Protein AF-A0A3Q9VHF7-F1 (afdb_monomer_lite)

Secondary structure (DSSP, 8-state):
----S--SS--HHHHHHHHHHHSTT--EEEEEETTTTHHHHHHHHHS--SSPPSEEEEEE-HHHHHH-SHHHHHHHHHT-

Organism: NCBI:txid89479

InterPro domains:
  IPR050152 ChlB/BchB/BchZ [PTHR33712] (1-80)

Radius of gyration: 14.41 Å; chains: 1; bounding box: 30×35×35 Å

Sequence (80 aa):
MKLAYWMYAGPAHIGTLRVASSFKNVHAIMHAPLGDDYFNVMRSMLERERDFTAATTSIVDRHVLARGSQERVVDNILRK

Foldseek 3Di:
DDDDDDDPDDDPVLVVLVVQQVDPPRAAEAAEAPPPVCSQVCCCPVVVDPDGRRYYYLHDDPVCVVPNSVVSSVVVVVVD

pLDDT: mean 95.67, std 2.92, range [82.94, 98.19]

Structure (mmCIF, N/CA/C/O backbone):
data_AF-A0A3Q9VHF7-F1
#
_entry.id   AF-A0A3Q9VHF7-F1
#
loop_
_atom_site.group_PDB
_atom_site.id
_atom_site.type_symbol
_atom_site.label_atom_id
_atom_site.label_alt_id
_atom_site.label_comp_id
_atom_site.label_asym_id
_atom_site.label_entity_id
_atom_site.label_seq_id
_atom_site.pdbx_PDB_ins_code
_atom_site.Cartn_x
_atom_site.Cartn_y
_atom_site.Cartn_z
_atom_site.occupancy
_atom_site.B_iso_or_equiv
_atom_site.auth_seq_id
_atom_site.auth_comp_id
_atom_site.auth_asym_id
_atom_site.auth_atom_id
_atom_site.pdbx_PDB_model_num
ATOM 1 N N . MET A 1 1 ? 13.071 19.219 -13.730 1.00 92.19 1 MET A N 1
ATOM 2 C CA . MET A 1 1 ? 13.111 18.630 -12.369 1.00 92.19 1 MET A CA 1
ATOM 3 C C . MET A 1 1 ? 13.005 19.747 -11.339 1.00 92.19 1 MET A C 1
ATOM 5 O O . MET A 1 1 ? 13.348 20.873 -11.678 1.00 92.19 1 MET A O 1
ATOM 9 N N . LYS A 1 2 ? 12.509 19.466 -10.127 1.00 95.56 2 LYS A N 1
ATOM 10 C CA . LYS A 1 2 ? 12.408 20.438 -9.024 1.00 95.56 2 LYS A CA 1
ATOM 11 C C . LYS A 1 2 ? 13.091 19.850 -7.793 1.00 95.56 2 LYS A C 1
ATOM 13 O O . LYS A 1 2 ? 12.837 18.693 -7.473 1.00 95.56 2 LYS A O 1
ATOM 18 N N . LEU A 1 3 ? 13.943 20.628 -7.132 1.00 97.31 3 LEU A N 1
ATOM 19 C CA . LEU A 1 3 ? 14.533 20.234 -5.857 1.00 97.31 3 LEU A CA 1
ATOM 20 C C . LEU A 1 3 ? 13.528 20.535 -4.742 1.00 97.31 3 LEU A C 1
ATOM 22 O O . LEU A 1 3 ? 13.107 21.679 -4.587 1.00 97.31 3 LEU A O 1
ATOM 26 N N . ALA A 1 4 ? 13.129 19.510 -3.995 1.00 97.31 4 ALA A N 1
ATOM 27 C CA . ALA A 1 4 ? 12.224 19.630 -2.859 1.00 97.31 4 ALA A CA 1
ATOM 28 C C . ALA A 1 4 ? 12.539 18.534 -1.838 1.00 97.31 4 ALA A C 1
ATOM 30 O O . ALA A 1 4 ? 12.858 17.410 -2.216 1.00 97.31 4 ALA A O 1
ATOM 31 N N . TYR A 1 5 ? 12.425 18.869 -0.556 1.00 97.56 5 TYR A N 1
ATOM 32 C CA . TYR A 1 5 ? 12.535 17.918 0.556 1.00 97.56 5 TYR A CA 1
ATOM 33 C C . TYR A 1 5 ? 11.215 17.782 1.332 1.00 97.56 5 TYR A C 1
ATOM 35 O O . TYR A 1 5 ? 11.064 16.875 2.143 1.00 97.56 5 TYR A O 1
ATOM 43 N N . TRP A 1 6 ? 10.263 18.692 1.097 1.00 97.88 6 TRP A N 1
ATOM 44 C CA . TRP A 1 6 ? 8.976 18.753 1.778 1.00 97.88 6 TRP A CA 1
ATOM 45 C C . TRP A 1 6 ? 7.842 18.921 0.772 1.00 97.88 6 TRP A C 1
ATOM 47 O O . TRP A 1 6 ? 7.969 19.651 -0.21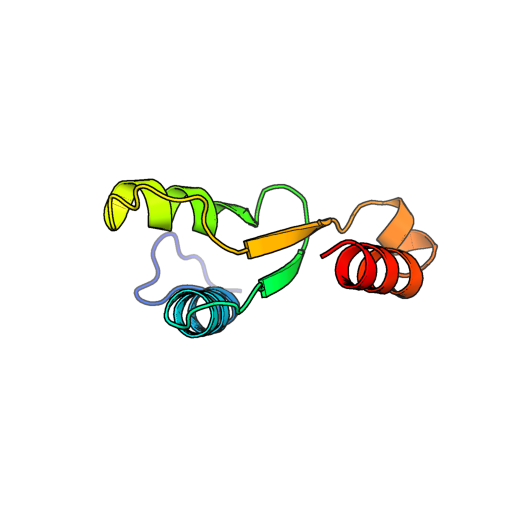4 1.00 97.88 6 TRP A O 1
ATOM 57 N N . MET A 1 7 ? 6.717 18.267 1.048 1.00 97.94 7 MET A N 1
ATOM 58 C CA . MET A 1 7 ? 5.489 18.361 0.268 1.00 97.94 7 MET A CA 1
ATOM 59 C C . MET A 1 7 ? 4.301 18.447 1.223 1.00 97.94 7 MET A C 1
ATOM 61 O O . MET A 1 7 ? 4.225 17.695 2.188 1.00 97.94 7 MET A O 1
ATOM 65 N N . TYR A 1 8 ? 3.354 19.346 0.943 1.00 97.88 8 TYR A N 1
ATOM 66 C CA . TYR A 1 8 ? 2.132 19.475 1.748 1.00 97.88 8 TYR A CA 1
ATOM 67 C C . TYR A 1 8 ? 1.164 18.300 1.566 1.00 97.88 8 TYR A C 1
ATOM 69 O O . TYR A 1 8 ? 0.416 17.971 2.480 1.00 97.88 8 TYR A O 1
ATOM 77 N N . ALA A 1 9 ? 1.163 17.682 0.383 1.00 97.94 9 ALA A N 1
ATOM 78 C CA . ALA A 1 9 ? 0.286 16.573 0.039 1.00 97.94 9 ALA A CA 1
ATOM 79 C C . ALA A 1 9 ? 1.114 15.362 -0.400 1.00 97.94 9 ALA A C 1
ATOM 81 O O . ALA A 1 9 ? 2.082 15.505 -1.149 1.00 97.94 9 ALA A O 1
ATOM 82 N N . GLY A 1 10 ? 0.718 14.178 0.071 1.00 95.69 10 GLY A N 1
ATOM 83 C CA . GLY A 1 10 ? 1.315 12.907 -0.332 1.00 95.69 10 GLY A CA 1
ATOM 84 C C . GLY A 1 10 ? 0.933 12.490 -1.761 1.00 95.69 10 GLY A C 1
ATOM 85 O O . GLY A 1 10 ? 0.101 13.136 -2.404 1.00 95.69 10 GLY A O 1
ATOM 86 N N . PRO A 1 11 ? 1.521 11.397 -2.271 1.00 97.81 11 PRO A N 1
ATOM 87 C CA . PRO A 1 11 ? 1.204 10.876 -3.596 1.00 97.81 11 PRO A CA 1
ATOM 88 C C . PRO A 1 11 ? -0.239 10.351 -3.673 1.00 97.81 11 PRO A C 1
ATOM 90 O O . PRO A 1 11 ? -0.836 9.961 -2.669 1.00 97.81 11 PRO A O 1
ATOM 93 N N . ALA A 1 12 ? -0.794 10.302 -4.888 1.00 98.19 12 ALA A N 1
ATOM 94 C CA . ALA A 1 12 ? -2.209 9.996 -5.125 1.00 98.19 12 ALA A CA 1
ATOM 95 C C . ALA A 1 12 ? -2.682 8.674 -4.487 1.00 98.19 12 ALA A C 1
ATOM 97 O O . ALA A 1 12 ? -3.790 8.612 -3.956 1.00 98.19 12 ALA A O 1
ATOM 98 N N . HIS A 1 13 ? -1.832 7.641 -4.474 1.00 97.38 13 HIS A N 1
ATOM 99 C CA . HIS A 1 13 ? -2.178 6.333 -3.911 1.00 97.38 13 HIS A CA 1
ATOM 100 C C . HIS A 1 13 ? -2.479 6.384 -2.405 1.00 97.38 13 HIS A C 1
ATOM 102 O O . HIS A 1 13 ? -3.314 5.616 -1.935 1.00 97.38 13 HIS A O 1
ATOM 108 N N . ILE A 1 14 ? -1.891 7.322 -1.649 1.00 97.56 14 ILE A N 1
ATOM 109 C CA . ILE A 1 14 ? -2.217 7.505 -0.225 1.00 97.56 14 ILE A CA 1
ATOM 110 C C . ILE A 1 14 ? -3.676 7.939 -0.059 1.00 97.56 14 ILE A C 1
ATOM 112 O O . ILE A 1 14 ? -4.344 7.505 0.876 1.00 97.56 14 ILE A O 1
ATOM 116 N N . GLY A 1 15 ? -4.209 8.739 -0.986 1.00 97.75 15 GLY A N 1
ATOM 117 C CA . GLY A 1 15 ? -5.627 9.100 -1.003 1.00 97.75 15 GLY A CA 1
ATOM 118 C C . GLY A 1 15 ? -6.528 7.880 -1.193 1.00 97.75 15 GLY A C 1
ATOM 119 O O . GLY A 1 15 ? -7.442 7.662 -0.400 1.00 97.75 15 GLY A O 1
ATOM 120 N N . THR A 1 16 ? -6.235 7.041 -2.190 1.00 97.94 16 THR A N 1
ATOM 121 C CA . THR A 1 16 ? -6.994 5.806 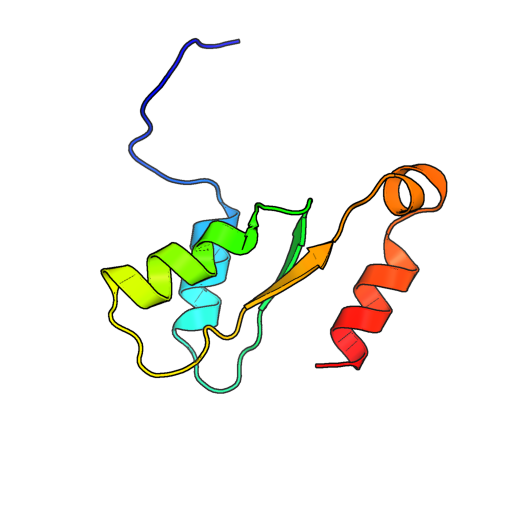-2.448 1.00 97.94 16 THR A CA 1
ATOM 122 C C . THR A 1 16 ? -6.936 4.844 -1.262 1.00 97.94 16 THR A C 1
ATOM 124 O O . THR A 1 16 ? -7.966 4.303 -0.862 1.00 97.94 16 THR A O 1
ATOM 127 N N . LEU A 1 17 ? -5.757 4.674 -0.658 1.00 97.75 17 LEU A N 1
ATOM 128 C CA . LEU A 1 17 ? -5.571 3.820 0.514 1.00 97.75 17 LEU A CA 1
ATOM 129 C C . LEU A 1 17 ? -6.348 4.328 1.728 1.00 97.75 17 LEU A C 1
ATOM 131 O O . LEU A 1 17 ? -6.947 3.511 2.421 1.00 97.75 17 LEU A O 1
ATOM 135 N N . ARG A 1 18 ? -6.410 5.648 1.955 1.00 97.44 18 ARG A N 1
ATOM 136 C CA . ARG A 1 18 ? -7.248 6.252 3.008 1.00 97.44 18 ARG A CA 1
ATOM 137 C C . ARG A 1 18 ? -8.733 5.976 2.789 1.00 97.44 18 ARG A C 1
ATOM 139 O O . ARG A 1 18 ? -9.423 5.620 3.738 1.00 97.44 18 ARG A O 1
ATOM 146 N N . VAL A 1 19 ? -9.215 6.098 1.551 1.00 97.81 19 VAL A N 1
ATOM 147 C CA . VAL A 1 19 ? -10.616 5.800 1.217 1.00 97.81 19 VAL A CA 1
ATOM 148 C C . VAL A 1 19 ? -10.915 4.319 1.448 1.00 97.81 19 VAL A C 1
ATOM 150 O O . VAL A 1 19 ? -11.833 4.005 2.199 1.00 97.81 19 VAL A O 1
ATOM 153 N N . ALA A 1 20 ? -10.113 3.405 0.898 1.00 97.69 20 ALA A N 1
ATOM 154 C CA . ALA A 1 20 ? -10.307 1.964 1.091 1.00 97.69 20 ALA A CA 1
ATOM 155 C C . ALA A 1 20 ? -10.288 1.575 2.580 1.00 97.69 20 ALA A C 1
ATOM 157 O O . ALA A 1 20 ? -11.166 0.868 3.059 1.00 97.69 20 ALA A O 1
ATOM 158 N N . SER A 1 21 ? -9.335 2.140 3.319 1.00 96.56 21 SER A N 1
ATOM 159 C CA . SER A 1 21 ? -9.133 1.955 4.757 1.00 96.56 21 SER A CA 1
ATOM 160 C C . SER A 1 21 ? -10.296 2.402 5.643 1.00 96.56 21 SER A C 1
ATOM 162 O O . SER A 1 21 ? -10.406 1.933 6.776 1.00 96.56 21 SER A O 1
ATOM 164 N N . SER A 1 22 ? -11.127 3.324 5.156 1.00 96.25 22 SER A N 1
ATOM 165 C CA . SER A 1 22 ? -12.266 3.872 5.900 1.00 96.25 22 SER A CA 1
ATOM 166 C C . SER A 1 22 ? -13.525 3.001 5.821 1.00 96.25 22 SER A C 1
ATOM 168 O O . SER A 1 22 ? -14.428 3.143 6.647 1.00 96.25 22 SER A O 1
ATOM 170 N N . PHE A 1 23 ? -13.579 2.071 4.864 1.00 97.88 23 PHE A N 1
ATOM 171 C CA . PHE A 1 23 ? -14.667 1.110 4.734 1.00 97.88 23 PHE A CA 1
ATOM 172 C C . PHE A 1 23 ? -14.350 -0.191 5.476 1.00 97.88 23 PHE A C 1
ATOM 174 O O . PHE A 1 23 ? -13.200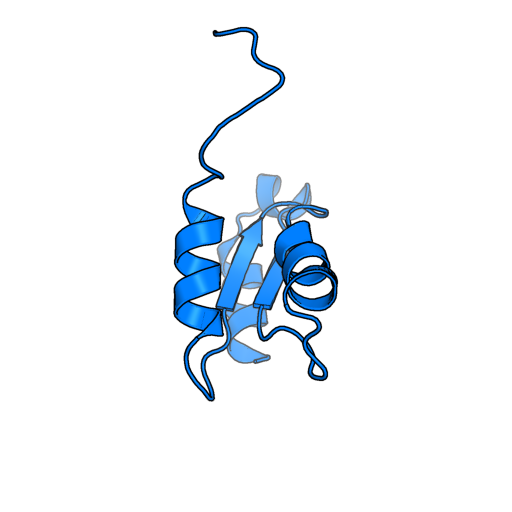 -0.602 5.612 1.00 97.88 23 PHE A O 1
ATOM 181 N N . LYS A 1 24 ? -15.399 -0.879 5.932 1.00 95.75 24 LYS A N 1
ATOM 182 C CA . LYS A 1 24 ? -15.276 -2.240 6.467 1.00 95.75 24 LYS A CA 1
ATOM 183 C C . LYS A 1 24 ? -15.282 -3.244 5.319 1.00 95.75 24 LYS A C 1
ATOM 185 O O . LYS A 1 24 ? -16.016 -3.055 4.352 1.00 95.75 24 LYS A O 1
ATOM 190 N N . ASN A 1 25 ? -14.520 -4.328 5.464 1.00 95.75 25 ASN A N 1
ATOM 191 C CA . ASN A 1 25 ? -14.430 -5.422 4.486 1.00 95.75 25 ASN A CA 1
ATOM 192 C C . ASN A 1 25 ? -13.956 -4.983 3.087 1.00 95.75 25 ASN A C 1
ATOM 194 O O . ASN A 1 25 ? -14.314 -5.600 2.088 1.00 95.75 25 ASN A O 1
ATOM 198 N N . VAL A 1 26 ? -13.146 -3.924 3.012 1.00 97.56 26 VAL A N 1
ATOM 199 C CA . VAL A 1 26 ? -12.463 -3.501 1.785 1.00 97.56 26 VAL A CA 1
ATOM 200 C C . VAL A 1 26 ? -10.966 -3.691 1.990 1.00 97.56 26 VAL A C 1
ATOM 202 O O . VAL A 1 26 ? -10.387 -3.107 2.904 1.00 97.56 26 VAL A O 1
ATOM 205 N N . HIS A 1 27 ? -10.342 -4.509 1.140 1.00 97.56 27 HIS A N 1
ATOM 206 C CA . HIS A 1 27 ? -8.900 -4.750 1.162 1.00 97.56 27 HIS A CA 1
ATOM 207 C C . HIS A 1 27 ? -8.246 -4.112 -0.060 1.00 97.56 27 HIS A C 1
ATOM 209 O O . HIS A 1 27 ? -8.612 -4.408 -1.197 1.00 97.56 27 HIS A O 1
ATOM 215 N N . ALA A 1 28 ? -7.278 -3.229 0.163 1.00 97.56 28 ALA A N 1
ATOM 216 C CA . ALA A 1 28 ? -6.552 -2.582 -0.919 1.00 97.56 28 ALA A CA 1
ATOM 217 C C . ALA A 1 28 ? -5.315 -3.395 -1.317 1.00 97.56 28 ALA A C 1
ATOM 219 O O . ALA A 1 28 ? -4.533 -3.820 -0.465 1.00 97.56 28 ALA A O 1
ATOM 220 N N . ILE A 1 29 ? -5.095 -3.555 -2.622 1.00 97.31 29 ILE A N 1
ATOM 221 C CA . ILE A 1 29 ? -3.859 -4.131 -3.158 1.00 97.31 29 ILE A CA 1
ATOM 222 C C . ILE A 1 29 ? -3.162 -3.086 -4.017 1.00 97.31 29 ILE A C 1
ATOM 224 O O . ILE A 1 29 ? -3.725 -2.594 -4.993 1.00 97.31 29 ILE A O 1
ATOM 228 N N . MET A 1 30 ? -1.932 -2.743 -3.649 1.00 97.12 30 MET A N 1
ATOM 229 C CA . MET A 1 30 ? -1.129 -1.746 -4.346 1.00 97.12 30 MET A CA 1
ATOM 230 C C . MET A 1 30 ? -0.044 -2.424 -5.174 1.00 97.12 30 MET A C 1
ATOM 232 O O . MET A 1 30 ? 0.765 -3.182 -4.649 1.00 97.12 30 MET A O 1
ATOM 236 N N . HIS A 1 31 ? 0.006 -2.134 -6.470 1.00 96.69 31 HIS A N 1
ATOM 237 C CA . HIS A 1 31 ? 1.102 -2.585 -7.315 1.00 96.69 31 HIS A CA 1
ATOM 238 C C . HIS A 1 31 ? 2.276 -1.607 -7.221 1.00 96.69 31 HIS A C 1
ATOM 240 O O . HIS A 1 31 ? 2.258 -0.558 -7.862 1.00 96.69 31 HIS A O 1
ATOM 246 N N . ALA A 1 32 ? 3.265 -1.927 -6.388 1.00 97.12 32 ALA A N 1
ATOM 247 C CA . ALA A 1 32 ? 4.377 -1.029 -6.088 1.00 97.12 32 ALA A CA 1
ATOM 248 C C . ALA A 1 32 ? 5.656 -1.795 -5.704 1.00 97.12 32 ALA A C 1
ATOM 250 O O . ALA A 1 32 ? 5.581 -2.984 -5.379 1.00 97.12 32 ALA A O 1
ATOM 251 N N . PRO A 1 33 ? 6.836 -1.151 -5.745 1.00 96.75 33 PRO A N 1
ATOM 252 C CA . PRO A 1 33 ? 8.076 -1.720 -5.227 1.00 96.75 33 PRO A CA 1
ATOM 253 C C . PRO A 1 33 ? 8.020 -2.018 -3.723 1.00 96.75 33 PRO A C 1
ATOM 255 O O . PRO A 1 33 ? 7.154 -1.542 -2.988 1.00 96.75 33 PRO A O 1
ATOM 258 N N . LEU A 1 34 ? 8.985 -2.809 -3.256 1.00 96.31 34 LEU A N 1
ATOM 259 C CA . LEU A 1 34 ? 9.175 -3.054 -1.828 1.00 96.31 34 LEU A CA 1
ATOM 260 C C . LEU A 1 34 ? 9.510 -1.740 -1.099 1.00 96.31 34 LEU A C 1
ATOM 262 O O . LEU A 1 34 ? 10.422 -1.030 -1.517 1.00 96.31 34 LEU A O 1
ATOM 266 N N . GLY A 1 35 ? 8.811 -1.460 0.003 1.00 96.81 35 GLY A N 1
ATOM 267 C CA . GLY A 1 35 ? 8.991 -0.256 0.825 1.00 96.81 35 GLY A CA 1
ATOM 268 C C . GLY A 1 35 ? 7.905 0.807 0.638 1.00 96.81 35 GLY A C 1
ATOM 269 O O . GLY A 1 35 ? 7.707 1.636 1.525 1.00 96.81 35 GLY A O 1
ATOM 270 N N . ASP A 1 36 ? 7.136 0.753 -0.454 1.00 97.56 36 ASP A N 1
ATOM 271 C CA . ASP A 1 36 ? 6.006 1.670 -0.665 1.00 97.56 36 ASP A CA 1
ATOM 272 C C . ASP A 1 36 ? 4.812 1.362 0.269 1.00 97.56 36 ASP A C 1
ATOM 274 O O . ASP A 1 36 ? 3.863 2.137 0.355 1.00 97.56 36 ASP A O 1
ATOM 278 N N . ASP A 1 37 ? 4.863 0.274 1.043 1.00 97.25 37 ASP A N 1
ATOM 279 C CA . ASP A 1 37 ? 3.878 -0.112 2.063 1.00 97.25 37 ASP A CA 1
ATOM 280 C C . ASP A 1 37 ? 3.961 0.698 3.373 1.00 97.25 37 ASP A C 1
ATOM 282 O O . ASP A 1 37 ? 3.254 0.395 4.340 1.00 97.25 37 ASP A O 1
ATOM 286 N N . TYR A 1 38 ? 4.748 1.780 3.400 1.00 97.44 38 TYR A N 1
ATOM 287 C CA . TYR A 1 38 ? 4.878 2.694 4.544 1.00 97.44 38 TYR A CA 1
ATOM 288 C C . TYR A 1 38 ? 3.542 3.297 5.020 1.00 97.44 38 TYR A C 1
ATOM 290 O O . TYR A 1 38 ? 3.444 3.750 6.162 1.00 97.44 38 TYR A O 1
ATOM 298 N N . PHE A 1 39 ? 2.487 3.256 4.196 1.00 97.75 39 PHE A N 1
ATOM 299 C CA . PHE A 1 39 ? 1.121 3.589 4.613 1.00 97.75 39 PHE A CA 1
ATOM 300 C C . PHE A 1 39 ? 0.663 2.785 5.837 1.00 97.75 39 PHE A C 1
ATOM 302 O O . PHE A 1 39 ? 0.044 3.354 6.736 1.00 97.75 39 PHE A O 1
ATOM 309 N N . ASN A 1 40 ? 1.020 1.502 5.919 1.00 97.62 40 ASN A N 1
ATOM 310 C CA . ASN A 1 40 ? 0.652 0.648 7.048 1.00 97.62 40 ASN A CA 1
ATOM 311 C C . ASN A 1 40 ? 1.282 1.144 8.356 1.00 97.62 40 ASN A C 1
ATOM 313 O O . ASN A 1 40 ? 0.626 1.139 9.394 1.00 97.62 40 ASN A O 1
ATOM 317 N N . VAL A 1 41 ? 2.531 1.617 8.294 1.00 97.69 41 VAL A N 1
ATOM 318 C CA . VAL A 1 41 ? 3.238 2.200 9.444 1.00 97.69 41 VAL A CA 1
ATOM 319 C C . VAL A 1 41 ? 2.615 3.535 9.835 1.00 97.69 41 VAL A C 1
ATOM 321 O O . VAL A 1 41 ? 2.347 3.765 11.010 1.00 97.69 41 VAL A O 1
ATOM 324 N N . MET A 1 42 ? 2.345 4.417 8.868 1.00 97.31 42 MET A N 1
ATOM 325 C CA . MET A 1 42 ? 1.704 5.702 9.163 1.00 97.31 42 MET A CA 1
ATOM 326 C C . MET A 1 42 ? 0.343 5.502 9.828 1.00 97.31 42 MET A C 1
ATOM 328 O O . MET A 1 42 ? 0.053 6.156 10.827 1.00 97.31 42 MET A O 1
ATOM 332 N N . ARG A 1 43 ? -0.477 4.589 9.301 1.00 96.75 43 ARG A N 1
ATOM 333 C CA . ARG A 1 43 ? -1.825 4.354 9.811 1.00 96.75 43 ARG A CA 1
ATOM 334 C C . ARG A 1 43 ? -1.809 3.758 11.215 1.00 96.75 43 ARG A C 1
ATOM 336 O O . ARG A 1 43 ? -2.423 4.322 12.115 1.00 96.75 43 ARG A O 1
ATOM 343 N N . SER A 1 44 ? -1.072 2.668 11.421 1.00 97.44 44 SER A N 1
ATOM 344 C CA . SER A 1 44 ? -1.008 2.015 12.733 1.00 97.44 44 SER A CA 1
ATOM 345 C C . SER A 1 44 ? -0.460 2.946 13.815 1.00 97.44 44 SER A C 1
ATOM 347 O O . SER A 1 44 ? -0.989 2.976 14.923 1.00 97.44 44 SER A O 1
ATOM 349 N N . MET A 1 45 ? 0.549 3.759 13.492 1.00 97.94 45 MET A N 1
ATOM 350 C CA . MET A 1 45 ? 1.201 4.627 14.473 1.00 97.94 45 MET A CA 1
ATOM 351 C C . MET A 1 45 ? 0.414 5.915 14.735 1.00 97.94 45 MET A C 1
ATOM 353 O O . MET A 1 45 ? 0.233 6.293 15.893 1.00 97.94 45 MET A O 1
ATOM 357 N N . LEU A 1 46 ? -0.058 6.599 13.687 1.00 97.56 46 LEU A N 1
ATOM 358 C CA . LEU A 1 46 ? -0.694 7.916 13.821 1.00 97.56 46 LEU A CA 1
ATOM 359 C C . LEU A 1 46 ? -2.182 7.820 14.167 1.00 97.56 46 LEU A C 1
ATOM 361 O O . LEU A 1 46 ? -2.659 8.609 14.980 1.00 97.56 46 LEU A O 1
ATOM 365 N N . GLU A 1 47 ? -2.910 6.852 13.601 1.00 96.88 47 GLU A N 1
ATOM 366 C CA . GLU A 1 47 ? -4.319 6.608 13.958 1.00 96.88 47 GLU A CA 1
ATOM 367 C C . GLU A 1 47 ? -4.449 5.702 15.192 1.00 96.88 47 GLU A C 1
ATOM 369 O O . GLU A 1 47 ? -5.539 5.571 15.746 1.00 96.88 47 GLU A O 1
ATOM 374 N N . ARG A 1 48 ? -3.334 5.120 15.667 1.00 96.94 48 ARG A N 1
ATOM 375 C CA . ARG A 1 48 ? -3.290 4.170 16.794 1.00 96.94 48 ARG A CA 1
ATOM 376 C C . ARG A 1 48 ? -4.245 2.993 16.588 1.00 96.94 48 ARG A C 1
ATOM 378 O O . ARG A 1 48 ? -4.898 2.541 17.533 1.00 96.94 48 ARG A O 1
ATOM 385 N N . GLU A 1 49 ? -4.324 2.532 15.342 1.00 94.62 49 GLU A N 1
ATOM 386 C CA . GLU A 1 49 ? -5.185 1.428 14.936 1.00 94.62 49 GLU A CA 1
ATOM 387 C C . GLU A 1 49 ? -4.783 0.147 15.676 1.00 94.62 49 GLU A C 1
ATOM 389 O O . GLU A 1 49 ? -3.594 -0.164 15.807 1.00 94.62 49 GLU A O 1
ATOM 394 N N . ARG A 1 50 ? -5.77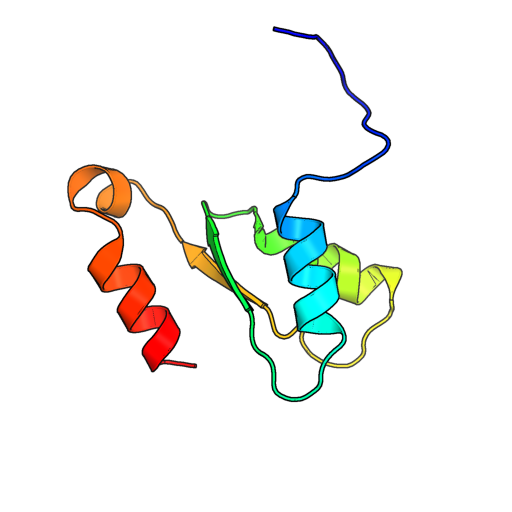7 -0.577 16.200 1.00 95.19 50 ARG A N 1
ATOM 395 C CA . ARG A 1 50 ? -5.538 -1.830 16.938 1.00 95.19 50 ARG A CA 1
ATOM 396 C C . ARG A 1 50 ? -5.433 -3.024 16.000 1.00 95.19 50 ARG A C 1
ATOM 398 O O . ARG A 1 50 ? -4.729 -3.980 16.317 1.00 95.19 50 ARG A O 1
ATOM 405 N N . ASP A 1 51 ? -6.127 -2.947 14.872 1.00 95.31 51 ASP A N 1
ATOM 406 C CA . ASP A 1 51 ? -6.166 -3.996 13.866 1.00 95.31 51 ASP A CA 1
ATOM 407 C C . ASP A 1 51 ? -5.095 -3.795 12.782 1.00 95.31 51 ASP A C 1
ATOM 409 O O . ASP A 1 51 ? -4.509 -2.722 12.607 1.00 95.31 51 ASP A O 1
ATOM 413 N N . PHE A 1 52 ? -4.826 -4.847 12.008 1.00 95.75 52 PHE A N 1
ATOM 414 C CA . PHE A 1 52 ? -3.958 -4.717 10.842 1.00 95.75 52 PHE A CA 1
ATOM 415 C C . PHE A 1 52 ? -4.615 -3.835 9.779 1.00 95.75 52 PHE A C 1
ATOM 417 O O . PHE A 1 52 ? -5.789 -3.990 9.446 1.00 95.75 52 PHE A O 1
ATOM 424 N N . THR A 1 53 ? -3.827 -2.941 9.185 1.00 95.88 53 THR A N 1
ATOM 425 C CA . THR A 1 53 ? -4.290 -2.144 8.047 1.00 95.88 53 THR A CA 1
ATOM 426 C C . THR A 1 53 ? -4.604 -3.065 6.865 1.00 95.88 53 THR A C 1
ATOM 428 O O . THR A 1 53 ? -3.746 -3.831 6.427 1.00 95.88 53 THR A O 1
ATOM 431 N N . ALA A 1 54 ? -5.827 -2.974 6.331 1.00 96.12 54 ALA A N 1
ATOM 432 C CA . ALA A 1 54 ? -6.316 -3.760 5.194 1.00 96.12 54 ALA A CA 1
ATOM 433 C C . ALA A 1 54 ? -5.730 -3.279 3.848 1.00 96.12 54 ALA A C 1
ATOM 435 O O . ALA A 1 54 ? -6.448 -2.900 2.922 1.00 96.12 54 ALA A O 1
ATOM 436 N N . ALA A 1 55 ? -4.399 -3.249 3.757 1.00 96.75 55 ALA A N 1
ATOM 437 C CA . ALA A 1 55 ? -3.652 -2.908 2.557 1.00 96.75 55 ALA A CA 1
ATOM 438 C C . ALA A 1 55 ? -2.461 -3.861 2.372 1.00 96.75 55 ALA A C 1
ATOM 440 O O . ALA A 1 55 ? -1.749 -4.202 3.318 1.00 96.75 55 ALA A O 1
ATOM 441 N N . THR A 1 56 ? -2.237 -4.327 1.146 1.00 97.44 56 THR A N 1
ATOM 442 C CA . THR A 1 56 ? -1.127 -5.227 0.795 1.00 97.44 56 THR A CA 1
ATOM 443 C C . THR A 1 56 ? -0.450 -4.772 -0.487 1.00 97.44 56 THR A C 1
ATOM 445 O O . THR A 1 56 ? -1.111 -4.350 -1.430 1.00 97.44 56 THR A O 1
ATOM 448 N N . THR A 1 57 ? 0.871 -4.900 -0.553 1.00 96.94 57 THR A N 1
ATOM 449 C CA . THR A 1 57 ? 1.632 -4.559 -1.758 1.00 96.94 57 THR A CA 1
ATOM 450 C C . THR A 1 57 ? 1.855 -5.793 -2.629 1.00 96.94 57 THR A C 1
ATOM 452 O O . THR A 1 57 ? 2.491 -6.760 -2.210 1.00 96.94 57 THR A O 1
ATOM 455 N N . SER A 1 58 ? 1.369 -5.753 -3.869 1.00 96.62 58 SER A N 1
ATOM 456 C CA . SER A 1 58 ? 1.770 -6.670 -4.938 1.00 96.62 58 SER A CA 1
ATOM 457 C C . SER A 1 58 ? 3.108 -6.204 -5.510 1.00 96.62 58 SER A C 1
ATOM 459 O O . SER A 1 58 ? 3.152 -5.381 -6.431 1.00 96.62 58 SER A O 1
ATOM 461 N N . ILE A 1 59 ? 4.187 -6.727 -4.921 1.00 96.12 59 ILE A N 1
ATOM 462 C CA . ILE A 1 59 ? 5.566 -6.260 -5.117 1.00 96.12 59 ILE A CA 1
ATOM 463 C C . ILE A 1 59 ? 5.977 -6.253 -6.595 1.00 96.12 59 ILE A C 1
ATOM 465 O O . ILE A 1 59 ? 5.898 -7.274 -7.282 1.00 96.12 59 ILE A O 1
ATOM 469 N N . VAL A 1 60 ? 6.495 -5.110 -7.040 1.00 96.06 60 VAL A N 1
ATOM 470 C CA . VAL A 1 60 ? 7.232 -4.941 -8.296 1.00 96.06 60 VAL A CA 1
ATOM 471 C C . VAL A 1 60 ? 8.707 -5.214 -8.028 1.00 96.06 60 VAL A C 1
ATOM 473 O O . VAL A 1 60 ? 9.376 -4.442 -7.345 1.00 96.06 60 VAL A O 1
ATOM 476 N N . ASP A 1 61 ? 9.221 -6.312 -8.571 1.00 94.50 61 ASP A N 1
ATOM 477 C CA . ASP A 1 61 ? 10.641 -6.653 -8.530 1.00 94.50 61 ASP A CA 1
ATOM 478 C C . ASP A 1 61 ? 11.242 -6.715 -9.945 1.00 94.50 61 ASP A C 1
ATOM 480 O O . ASP A 1 61 ? 10.574 -6.476 -10.954 1.00 94.50 61 ASP A O 1
ATOM 484 N N . ARG A 1 62 ? 12.528 -7.072 -10.037 1.00 95.00 62 ARG A N 1
ATOM 485 C CA . ARG A 1 62 ? 13.224 -7.213 -11.326 1.00 95.00 62 ARG A CA 1
ATOM 486 C C . ARG A 1 62 ? 12.569 -8.218 -12.281 1.00 95.00 62 ARG A C 1
ATOM 488 O O . ARG A 1 62 ? 12.754 -8.101 -13.487 1.00 95.00 62 ARG A O 1
ATOM 495 N N . HIS A 1 63 ? 11.846 -9.214 -11.767 1.00 93.44 63 HIS A N 1
ATOM 496 C CA . HIS A 1 63 ? 11.189 -10.223 -12.595 1.00 93.44 63 HIS A CA 1
ATOM 497 C C . HIS A 1 63 ? 9.908 -9.661 -13.195 1.00 93.44 63 HIS A C 1
ATOM 499 O O . HIS A 1 63 ? 9.663 -9.874 -14.379 1.00 93.44 63 HIS A O 1
ATOM 505 N N . VAL A 1 64 ? 9.155 -8.878 -12.419 1.00 93.56 64 VAL A N 1
ATOM 506 C CA . VAL A 1 64 ? 7.989 -8.131 -12.909 1.00 93.56 64 VAL A CA 1
ATOM 507 C C . VAL A 1 64 ? 8.382 -7.170 -14.032 1.00 93.56 64 VAL A C 1
ATOM 509 O O . VAL A 1 64 ? 7.684 -7.087 -15.039 1.00 93.56 64 VAL A O 1
ATOM 512 N N . LEU A 1 65 ? 9.529 -6.497 -13.911 1.00 91.44 65 LEU A N 1
ATOM 513 C CA . LEU A 1 65 ? 10.036 -5.618 -14.971 1.00 91.44 65 LEU A CA 1
ATOM 514 C C . LEU A 1 65 ? 10.413 -6.378 -16.253 1.00 91.44 65 LEU A C 1
ATOM 516 O O . LEU A 1 65 ? 10.292 -5.830 -17.342 1.00 91.44 65 LEU A O 1
ATOM 520 N N . ALA A 1 66 ? 10.872 -7.626 -16.129 1.00 92.50 66 ALA A N 1
ATOM 521 C CA . ALA A 1 66 ? 11.319 -8.435 -17.262 1.00 92.50 66 ALA A CA 1
ATOM 522 C C . ALA A 1 66 ? 10.193 -9.235 -17.937 1.00 92.50 66 ALA A C 1
ATOM 524 O O . ALA A 1 66 ? 10.248 -9.467 -19.141 1.00 92.50 66 ALA A O 1
ATOM 525 N N . ARG A 1 67 ? 9.210 -9.709 -17.164 1.00 90.06 67 ARG A N 1
ATOM 526 C CA . ARG A 1 67 ? 8.172 -10.654 -17.618 1.00 90.06 67 ARG A CA 1
ATOM 527 C C . ARG A 1 67 ? 6.756 -10.077 -17.590 1.00 90.06 67 ARG A C 1
ATOM 529 O O . ARG A 1 67 ? 5.852 -10.689 -18.142 1.00 90.06 67 ARG A O 1
ATOM 536 N N . GLY A 1 68 ? 6.566 -8.908 -16.985 1.00 89.12 68 GLY A N 1
ATOM 537 C CA . GLY A 1 68 ? 5.258 -8.294 -16.784 1.00 89.12 68 GLY A CA 1
ATOM 538 C C . GLY A 1 68 ? 4.685 -8.555 -15.391 1.00 89.12 68 GLY A C 1
ATOM 539 O O . GLY A 1 68 ? 5.126 -9.430 -14.646 1.00 89.12 68 GLY A O 1
ATOM 540 N N . SER A 1 69 ? 3.697 -7.743 -15.020 1.00 88.06 69 SER A N 1
ATOM 541 C CA . SER A 1 69 ? 3.091 -7.734 -13.684 1.00 88.06 69 SER A CA 1
ATOM 542 C C . SER A 1 69 ? 1.795 -8.524 -13.556 1.00 88.06 69 SER A C 1
ATOM 544 O O . SER A 1 69 ? 1.347 -8.747 -12.433 1.00 88.06 69 SER A O 1
ATOM 546 N N . GLN A 1 70 ? 1.185 -8.926 -14.675 1.00 82.94 70 GLN A N 1
ATOM 547 C CA . GLN A 1 70 ? -0.194 -9.419 -14.699 1.00 82.94 70 GLN A CA 1
ATOM 548 C C . GLN A 1 70 ? -0.408 -10.635 -13.798 1.00 82.94 70 GLN A C 1
ATOM 550 O O . 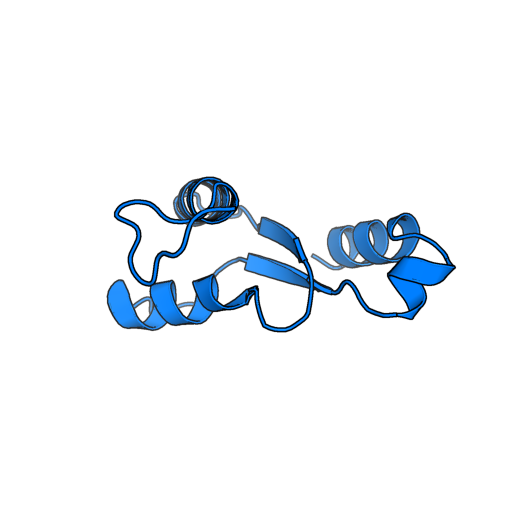GLN A 1 70 ? -1.265 -10.572 -12.922 1.00 82.94 70 GLN A O 1
ATOM 555 N N . GLU A 1 71 ? 0.398 -11.688 -13.949 1.00 88.06 71 GLU A N 1
ATOM 556 C CA . GLU A 1 71 ? 0.274 -12.910 -13.137 1.00 88.06 71 GLU A CA 1
ATOM 557 C C . GLU A 1 71 ? 0.365 -12.589 -11.641 1.00 88.06 71 GLU A C 1
ATOM 559 O O . GLU A 1 71 ? -0.529 -12.911 -10.866 1.00 88.06 71 GLU A O 1
ATOM 564 N N . ARG A 1 72 ? 1.388 -11.823 -11.242 1.00 90.06 72 ARG A N 1
ATOM 565 C CA . ARG A 1 72 ? 1.626 -11.498 -9.832 1.00 90.06 72 ARG A CA 1
ATOM 566 C C . ARG A 1 72 ? 0.517 -10.646 -9.220 1.00 90.06 72 ARG A C 1
ATOM 568 O O . ARG A 1 72 ? 0.201 -10.815 -8.044 1.00 90.06 72 ARG A O 1
ATOM 575 N N . VAL A 1 73 ? -0.048 -9.709 -9.977 1.00 93.31 73 VAL A N 1
ATOM 576 C CA . VAL A 1 73 ? -1.160 -8.883 -9.490 1.00 93.31 73 VAL A CA 1
ATOM 577 C C . VAL A 1 73 ? -2.417 -9.734 -9.327 1.00 93.31 73 VAL A C 1
ATOM 579 O O . VAL A 1 73 ? -3.055 -9.656 -8.279 1.00 93.31 73 VAL A O 1
ATOM 582 N N . VAL A 1 74 ? -2.740 -10.575 -10.313 1.00 94.31 74 VAL A N 1
ATOM 583 C CA . VAL A 1 74 ? -3.917 -11.456 -10.269 1.00 94.31 74 VAL A CA 1
ATOM 584 C C . VAL A 1 74 ? -3.814 -12.456 -9.118 1.00 94.31 74 VAL A C 1
ATOM 586 O O . VAL A 1 74 ? -4.754 -12.570 -8.334 1.00 94.31 74 VAL A O 1
ATOM 589 N N . ASP A 1 75 ? -2.661 -13.100 -8.940 1.00 94.56 75 ASP A N 1
ATOM 590 C CA . ASP A 1 75 ? -2.441 -14.063 -7.856 1.00 94.56 75 ASP A CA 1
ATOM 591 C C . ASP A 1 75 ? -2.608 -13.426 -6.470 1.00 94.56 75 ASP A C 1
ATOM 593 O O . ASP A 1 75 ? -3.205 -14.016 -5.567 1.00 94.56 75 ASP A O 1
ATOM 597 N N . ASN A 1 76 ? -2.109 -12.198 -6.289 1.00 94.62 76 ASN A N 1
ATOM 598 C CA . ASN A 1 76 ? -2.265 -11.480 -5.023 1.00 94.62 76 ASN 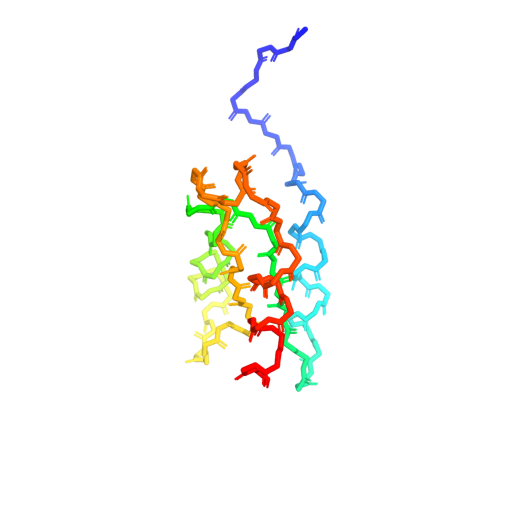A CA 1
ATOM 599 C C . ASN A 1 76 ? -3.716 -11.066 -4.759 1.00 94.62 76 ASN A C 1
ATOM 601 O O . ASN A 1 76 ? -4.118 -11.053 -3.597 1.00 94.62 76 ASN A O 1
ATOM 605 N N . ILE A 1 77 ? -4.485 -10.749 -5.807 1.00 95.25 77 ILE A N 1
ATOM 606 C CA . ILE A 1 77 ? -5.922 -10.472 -5.694 1.00 95.25 77 ILE A CA 1
ATOM 607 C C . ILE A 1 77 ? -6.673 -11.739 -5.290 1.00 95.25 77 ILE A C 1
ATOM 609 O O . ILE A 1 77 ? -7.420 -11.699 -4.327 1.00 95.25 77 ILE A O 1
ATOM 613 N N . LEU A 1 78 ? -6.443 -12.869 -5.963 1.00 96.00 78 LEU A N 1
ATOM 614 C CA . LEU A 1 78 ? -7.161 -14.122 -5.686 1.00 96.00 78 LEU A CA 1
ATOM 615 C C . LEU A 1 78 ? -6.851 -14.719 -4.306 1.00 96.00 78 LEU A C 1
ATOM 617 O O . LEU A 1 78 ? -7.652 -15.474 -3.761 1.00 96.00 78 LEU A O 1
ATOM 621 N N . ARG A 1 79 ? -5.682 -14.409 -3.738 1.00 93.56 79 ARG A N 1
ATOM 622 C CA . ARG A 1 79 ? -5.285 -14.866 -2.400 1.00 93.56 79 ARG A CA 1
ATOM 623 C C . ARG A 1 79 ? -5.974 -14.093 -1.263 1.00 93.56 79 ARG A C 1
ATOM 625 O O . ARG A 1 79 ? -5.868 -14.519 -0.109 1.00 93.56 79 ARG A O 1
ATOM 632 N N . LYS A 1 80 ? -6.592 -12.947 -1.548 1.00 86.56 80 LYS A N 1
ATOM 633 C CA . LYS A 1 80 ? -7.216 -12.060 -0.559 1.00 86.56 80 LYS A CA 1
ATOM 634 C C . LYS A 1 80 ? -8.727 -12.054 -0.697 1.00 86.56 80 LYS A C 1
ATOM 636 O O . LYS A 1 80 ? -9.360 -12.049 0.379 1.00 86.56 80 LYS A O 1
#